Protein AF-A0A2N6P1M7-F1 (afdb_monomer)

Secondary structure (DSSP, 8-state):
-EEEEEEEPPTT----GGG-EEETTEEE------EEEEEEE--TTSS-HHHHHHHTTEEEEEEEEE-SS-----TTTT----SEEEEEEEEPPPP----

Mean predicted aligned error: 7.94 Å

Foldseek 3Di:
DDKDKDWAAAPVQDADPVQWDDDPVDIDGDDGDTDIDIDDDDPLVNDPPVVSVVPLQFPDKDKDADAPDDDDDGPPRPDDDHHGIDIDTHTDDPDPPDD

InterPro domains:
  IPR042322 Protein Pbn1 [PTHR28533] (1-95)

Structure (mmCIF, N/CA/C/O backbone):
data_AF-A0A2N6P1M7-F1
#
_entry.id   AF-A0A2N6P1M7-F1
#
loop_
_atom_site.group_PDB
_atom_site.id
_atom_site.type_symbol
_atom_site.label_atom_id
_atom_site.label_alt_id
_atom_site.label_comp_id
_atom_site.label_asym_id
_atom_site.label_entity_id
_atom_site.label_seq_id
_atom_site.pdbx_PDB_ins_code
_atom_site.Cartn_x
_atom_site.Cartn_y
_atom_site.Cartn_z
_atom_site.occupancy
_atom_site.B_iso_or_equiv
_atom_site.auth_seq_id
_atom_site.auth_comp_id
_atom_site.auth_asym_id
_atom_site.auth_atom_id
_atom_site.pdbx_PDB_model_num
ATOM 1 N N . MET A 1 1 ? -4.932 -14.342 2.313 1.00 87.62 1 MET A N 1
ATOM 2 C CA . MET A 1 1 ? -3.935 -13.290 1.973 1.00 87.62 1 MET A CA 1
ATOM 3 C C . MET A 1 1 ? -3.782 -13.088 0.459 1.00 87.62 1 MET A C 1
ATOM 5 O O . MET A 1 1 ? -3.744 -14.062 -0.281 1.00 87.62 1 MET A O 1
ATOM 9 N N . LYS A 1 2 ? -3.656 -11.838 -0.012 1.00 94.06 2 LYS A N 1
ATOM 10 C CA . LYS A 1 2 ? -3.305 -11.483 -1.404 1.00 94.06 2 LYS A CA 1
ATOM 11 C C . LYS A 1 2 ? -2.109 -10.533 -1.424 1.00 94.06 2 LYS A C 1
ATOM 13 O O . LYS A 1 2 ? -2.110 -9.544 -0.695 1.00 94.06 2 LYS A O 1
ATOM 18 N N . GLU A 1 3 ? -1.138 -10.800 -2.288 1.00 95.81 3 GLU A N 1
ATOM 19 C CA . GLU A 1 3 ? 0.017 -9.934 -2.534 1.00 95.81 3 GLU A CA 1
ATOM 20 C C . GLU A 1 3 ? -0.029 -9.386 -3.965 1.00 95.81 3 GLU A C 1
ATOM 22 O O . GLU A 1 3 ? -0.436 -10.076 -4.902 1.00 95.81 3 GLU A O 1
ATOM 27 N N . ARG A 1 4 ? 0.366 -8.124 -4.136 1.00 95.88 4 ARG A N 1
ATOM 28 C CA . ARG A 1 4 ? 0.611 -7.510 -5.439 1.00 95.88 4 ARG A CA 1
ATOM 29 C C . ARG A 1 4 ? 1.913 -6.726 -5.385 1.00 95.88 4 ARG A C 1
ATOM 31 O O . ARG A 1 4 ? 2.004 -5.760 -4.633 1.00 95.88 4 ARG A O 1
ATOM 38 N N . ILE A 1 5 ? 2.857 -7.095 -6.242 1.00 93.00 5 ILE A N 1
ATOM 39 C CA . ILE A 1 5 ? 4.128 -6.392 -6.429 1.00 93.00 5 ILE A CA 1
ATOM 40 C C . ILE A 1 5 ? 4.021 -5.550 -7.700 1.00 93.00 5 ILE A C 1
ATOM 42 O O . ILE A 1 5 ? 3.590 -6.045 -8.740 1.00 93.00 5 ILE A O 1
ATOM 46 N N . THR A 1 6 ? 4.365 -4.267 -7.618 1.00 90.69 6 THR A N 1
ATOM 47 C CA . THR A 1 6 ? 4.332 -3.329 -8.749 1.00 90.69 6 THR A CA 1
ATOM 48 C C . THR A 1 6 ? 5.688 -2.653 -8.896 1.00 90.69 6 THR A C 1
ATOM 50 O O . THR A 1 6 ? 6.211 -2.104 -7.930 1.00 90.69 6 THR A O 1
ATOM 53 N N . PHE A 1 7 ? 6.243 -2.652 -10.106 1.00 87.31 7 PHE A N 1
ATOM 54 C CA . PHE A 1 7 ? 7.466 -1.923 -10.433 1.00 87.31 7 PHE A CA 1
ATOM 55 C C . PHE A 1 7 ? 7.102 -0.671 -11.225 1.00 87.31 7 PHE A C 1
ATOM 57 O O . PHE A 1 7 ? 6.533 -0.761 -12.310 1.00 87.31 7 PHE A O 1
ATOM 64 N N . VAL A 1 8 ? 7.401 0.501 -10.670 1.00 87.38 8 VAL A N 1
ATOM 65 C CA . VAL A 1 8 ? 7.114 1.793 -11.297 1.00 87.38 8 VAL A CA 1
ATOM 66 C C . VAL A 1 8 ? 8.409 2.362 -11.858 1.00 87.38 8 VAL A C 1
ATOM 68 O O . VAL A 1 8 ? 9.373 2.562 -11.117 1.00 87.38 8 VAL A O 1
ATOM 71 N N . HIS A 1 9 ? 8.439 2.613 -13.163 1.00 85.94 9 HIS A N 1
ATOM 72 C CA . HIS A 1 9 ? 9.565 3.249 -13.841 1.00 85.94 9 HIS A CA 1
ATOM 73 C C . HIS A 1 9 ? 9.327 4.765 -13.979 1.00 85.94 9 HIS A C 1
ATOM 75 O O . HIS A 1 9 ? 8.178 5.212 -14.051 1.00 85.94 9 HIS A O 1
ATOM 81 N N . PR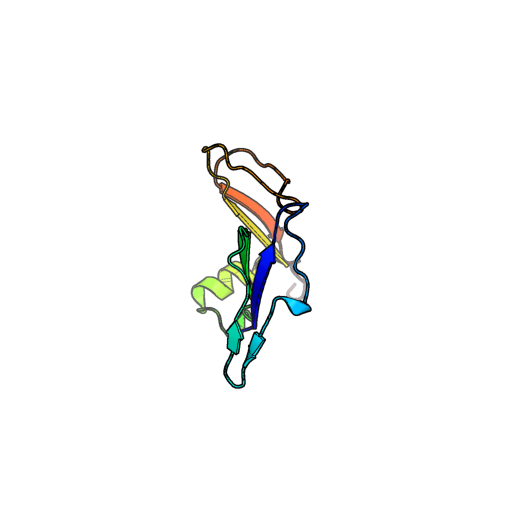O A 1 10 ? 10.387 5.592 -14.006 1.00 83.25 10 PRO A N 1
ATOM 82 C CA . PRO A 1 10 ? 10.255 7.000 -14.366 1.00 83.25 10 PRO A CA 1
ATOM 83 C C . PRO A 1 10 ? 9.853 7.161 -15.850 1.00 83.25 10 PRO A C 1
ATOM 85 O O . PRO A 1 10 ? 10.003 6.217 -16.633 1.00 83.25 10 PRO A O 1
ATOM 88 N N . PRO A 1 11 ? 9.378 8.351 -16.265 1.00 80.50 11 PRO A N 1
ATOM 89 C CA . PRO A 1 11 ? 9.209 8.678 -17.684 1.00 80.50 11 PRO A CA 1
ATOM 90 C C . PRO A 1 11 ? 10.509 8.446 -18.468 1.00 80.50 11 PRO A C 1
ATOM 92 O O . PRO A 1 11 ? 11.585 8.762 -17.952 1.00 80.50 11 PRO A O 1
ATOM 95 N N . GLY A 1 12 ? 10.426 7.900 -19.684 1.00 77.50 12 GLY A N 1
ATOM 96 C CA . GLY A 1 12 ? 11.604 7.498 -20.466 1.00 77.50 12 GLY A CA 1
ATOM 97 C C . GLY A 1 12 ? 12.158 6.111 -20.106 1.00 77.50 12 GLY A C 1
ATOM 98 O O . GLY A 1 12 ? 13.159 5.684 -20.675 1.00 77.50 12 GLY A O 1
ATOM 99 N N . GLY A 1 13 ? 11.551 5.429 -19.129 1.00 74.69 13 GLY A N 1
ATOM 100 C CA . GLY A 1 13 ? 11.851 4.046 -18.746 1.00 74.69 13 GLY A CA 1
ATOM 101 C C . GLY A 1 13 ? 10.871 3.031 -19.333 1.00 74.69 13 GLY A C 1
ATOM 102 O O . GLY A 1 13 ? 10.694 1.965 -18.744 1.00 74.69 13 GLY A O 1
ATOM 103 N N . GLU A 1 14 ? 10.175 3.384 -20.418 1.00 80.75 14 GLU A N 1
ATOM 104 C CA . GLU A 1 14 ? 9.165 2.532 -21.035 1.00 80.75 14 GLU A CA 1
ATOM 105 C C . GLU A 1 14 ? 9.768 1.200 -21.482 1.00 80.75 14 GLU A C 1
ATOM 107 O O . GLU A 1 14 ? 10.855 1.114 -22.055 1.00 80.75 14 GLU A O 1
ATOM 112 N N . LEU A 1 15 ? 9.021 0.143 -21.203 1.00 81.50 15 LEU A N 1
ATOM 113 C CA . LEU A 1 15 ? 9.415 -1.224 -21.468 1.00 81.50 15 LEU A CA 1
ATOM 114 C C . LEU A 1 15 ? 8.811 -1.676 -22.793 1.00 81.50 15 LEU A C 1
ATOM 116 O O . LEU A 1 15 ? 7.590 -1.787 -22.900 1.00 81.50 15 LEU A O 1
ATOM 120 N N . ASP A 1 16 ? 9.653 -1.958 -23.789 1.00 84.88 16 ASP A N 1
ATOM 121 C CA . ASP A 1 16 ? 9.205 -2.645 -25.003 1.00 84.88 16 ASP A CA 1
ATOM 122 C C . ASP A 1 16 ? 8.970 -4.128 -24.669 1.00 84.88 16 ASP A C 1
ATOM 124 O O . ASP A 1 16 ? 9.920 -4.809 -24.267 1.00 84.88 16 ASP A O 1
ATOM 128 N N . PRO A 1 17 ? 7.745 -4.663 -24.847 1.00 84.31 17 PRO A N 1
ATOM 129 C CA . PRO A 1 17 ? 7.466 -6.082 -24.649 1.00 84.31 17 PRO A CA 1
ATOM 130 C C . PRO A 1 17 ? 8.406 -7.011 -25.427 1.00 84.31 17 PRO A C 1
ATOM 132 O O . PRO A 1 17 ? 8.679 -8.116 -24.970 1.00 84.31 17 PRO A O 1
ATOM 135 N N . LYS A 1 18 ? 8.944 -6.569 -26.572 1.00 86.88 18 LYS A N 1
ATOM 136 C CA . LYS A 1 18 ? 9.913 -7.343 -27.368 1.00 86.88 18 LYS A CA 1
ATOM 137 C C . LYS A 1 18 ? 11.258 -7.544 -26.671 1.00 86.88 18 LYS A C 1
ATOM 139 O O . LYS A 1 18 ? 12.012 -8.426 -27.064 1.00 86.88 18 LYS A O 1
ATOM 144 N N . GLY A 1 19 ? 11.573 -6.721 -25.671 1.00 85.62 19 GLY A N 1
ATOM 145 C CA . GLY A 1 19 ? 12.782 -6.847 -24.860 1.00 85.62 19 GLY A CA 1
ATOM 146 C C . GLY A 1 19 ? 12.697 -7.937 -23.791 1.00 85.62 19 GLY A C 1
ATOM 147 O O . GLY A 1 19 ? 13.685 -8.163 -23.095 1.00 85.62 19 GLY A O 1
ATOM 148 N N . PHE A 1 20 ? 11.543 -8.591 -23.641 1.00 87.50 20 PHE A N 1
ATOM 149 C CA . PHE A 1 20 ? 11.337 -9.641 -22.654 1.00 87.50 20 PHE A CA 1
ATOM 150 C C . PHE A 1 20 ? 11.334 -11.025 -23.293 1.00 87.50 20 PHE A C 1
ATOM 152 O O . PHE A 1 20 ? 10.641 -11.271 -24.279 1.00 87.50 20 PHE A O 1
ATOM 159 N N . ASP A 1 21 ? 12.071 -11.938 -22.671 1.00 90.31 21 ASP A N 1
ATOM 160 C CA . ASP A 1 21 ? 12.073 -13.360 -22.992 1.00 90.31 21 ASP A CA 1
ATOM 161 C C . ASP A 1 21 ? 11.224 -14.105 -21.954 1.00 90.31 21 ASP A C 1
ATOM 163 O O . ASP A 1 21 ? 11.571 -14.187 -20.769 1.00 90.31 21 ASP A O 1
ATOM 167 N N . VAL A 1 22 ? 10.061 -14.588 -22.397 1.00 90.12 22 VAL A N 1
ATOM 168 C CA . VAL A 1 22 ? 9.109 -15.332 -21.566 1.00 90.12 22 VAL A CA 1
ATOM 169 C C . VAL A 1 22 ? 9.529 -16.796 -21.548 1.00 90.12 22 VAL A C 1
ATOM 171 O O . VAL A 1 22 ? 9.409 -17.506 -22.544 1.00 90.12 22 VAL A O 1
ATOM 174 N N . GLN A 1 23 ? 9.973 -17.264 -20.388 1.00 92.06 23 GLN A N 1
ATOM 175 C CA . GLN A 1 23 ? 10.413 -18.636 -20.176 1.00 92.06 23 GLN A CA 1
ATOM 176 C C . GLN A 1 23 ? 9.354 -19.439 -19.421 1.00 92.06 23 GLN A C 1
ATOM 178 O O . GLN A 1 23 ? 8.487 -18.892 -18.742 1.00 92.06 23 GLN A O 1
ATOM 183 N N . ALA A 1 24 ? 9.454 -20.769 -19.481 1.00 91.06 24 ALA A N 1
ATOM 184 C CA . ALA A 1 24 ? 8.499 -21.656 -18.813 1.00 91.06 24 ALA A CA 1
ATOM 185 C C . ALA A 1 24 ? 8.415 -21.424 -17.290 1.00 91.06 24 ALA A C 1
ATOM 187 O O . ALA A 1 24 ? 7.374 -21.662 -16.684 1.00 91.06 24 ALA A O 1
ATOM 188 N N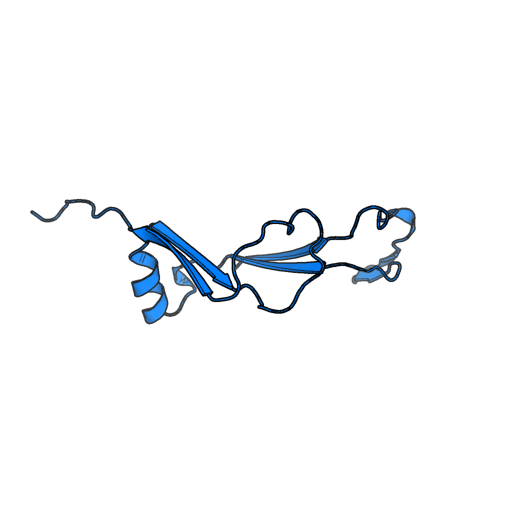 . THR A 1 25 ? 9.503 -20.953 -16.674 1.00 90.00 25 THR A N 1
ATOM 189 C CA . THR A 1 25 ? 9.609 -20.728 -15.226 1.00 90.00 25 THR A CA 1
ATOM 190 C C . THR A 1 25 ? 9.837 -19.264 -14.853 1.00 90.00 25 THR A C 1
ATOM 192 O O . THR A 1 25 ? 10.155 -18.983 -13.699 1.00 90.00 25 THR A O 1
ATOM 195 N N . GLY A 1 26 ? 9.725 -18.320 -15.791 1.00 85.12 26 GLY A N 1
ATOM 196 C CA . 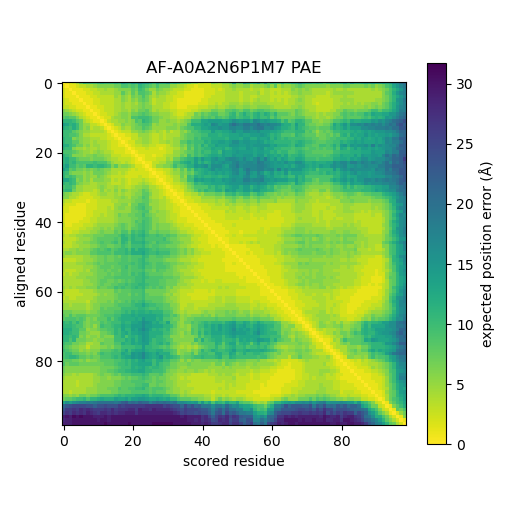GLY A 1 26 ? 10.010 -16.925 -15.474 1.00 85.12 26 GLY A CA 1
ATOM 197 C C . GLY A 1 26 ? 10.049 -15.978 -16.663 1.00 85.12 26 GLY A C 1
ATOM 198 O O . GLY A 1 26 ? 9.597 -16.287 -17.759 1.00 85.12 26 GLY A O 1
ATOM 199 N N . LEU A 1 27 ? 10.592 -14.793 -16.409 1.00 86.44 27 LEU A N 1
ATOM 200 C CA . LEU A 1 27 ? 10.705 -13.706 -17.369 1.00 86.44 27 LEU A CA 1
ATOM 201 C C . LEU A 1 27 ? 12.116 -13.130 -17.273 1.00 86.44 27 LEU A C 1
ATOM 203 O O . LEU A 1 27 ? 12.516 -12.676 -16.199 1.00 86.44 27 LEU A O 1
ATOM 207 N N . LEU A 1 28 ? 12.860 -13.140 -18.375 1.00 87.12 28 LEU A N 1
ATOM 208 C CA . LEU A 1 28 ? 14.092 -12.367 -18.499 1.00 87.12 28 LEU A CA 1
ATOM 209 C C . LEU A 1 28 ? 13.787 -11.057 -19.216 1.00 87.12 28 LEU A C 1
ATOM 211 O O . LEU A 1 28 ? 12.934 -10.994 -20.098 1.00 87.12 28 LEU A O 1
ATOM 215 N N . GLY A 1 29 ? 14.484 -9.998 -18.833 1.00 84.25 29 GLY A N 1
ATOM 216 C CA . GLY A 1 29 ? 14.292 -8.683 -19.418 1.00 84.25 29 GLY A CA 1
ATOM 217 C C . GLY A 1 29 ? 15.491 -7.777 -19.169 1.00 84.25 29 GLY A C 1
ATOM 218 O O . GLY A 1 29 ? 16.429 -8.164 -18.464 1.00 84.25 29 GLY A O 1
ATOM 219 N N . PRO A 1 30 ? 15.475 -6.572 -19.750 1.00 83.62 30 PRO A N 1
ATOM 220 C CA . PRO A 1 30 ? 16.534 -5.597 -19.557 1.00 83.62 30 PRO A CA 1
ATOM 221 C C . PRO A 1 30 ? 16.613 -5.143 -18.095 1.00 83.62 30 PRO A C 1
ATOM 223 O O . PRO A 1 30 ? 15.607 -5.071 -17.385 1.00 83.62 30 PRO A O 1
ATOM 226 N N . THR A 1 31 ? 17.815 -4.768 -17.658 1.00 82.69 31 THR A N 1
ATOM 227 C CA . THR A 1 31 ? 18.000 -4.098 -16.367 1.00 82.69 31 THR A CA 1
ATOM 228 C C . THR A 1 31 ? 17.323 -2.734 -16.405 1.00 82.69 31 THR A C 1
ATOM 230 O O . THR A 1 31 ? 17.680 -1.883 -17.221 1.00 82.69 31 THR A O 1
ATOM 233 N N . ILE A 1 32 ? 16.375 -2.510 -15.498 1.00 80.50 32 ILE A N 1
ATOM 234 C CA . ILE A 1 32 ? 15.598 -1.271 -15.421 1.00 80.50 32 ILE A CA 1
ATOM 235 C C . ILE A 1 32 ? 15.668 -0.637 -14.036 1.00 80.50 32 ILE A C 1
ATOM 237 O O . ILE A 1 32 ? 15.694 -1.318 -13.012 1.00 80.50 32 ILE A O 1
ATOM 241 N N . THR A 1 33 ? 15.666 0.695 -14.007 1.00 84.31 33 THR A N 1
ATOM 242 C CA . THR A 1 33 ? 15.570 1.460 -12.761 1.00 84.31 33 THR A CA 1
ATOM 243 C C . THR A 1 33 ? 14.102 1.655 -12.413 1.00 84.31 33 THR A C 1
ATOM 245 O O . THR A 1 33 ? 13.392 2.407 -13.080 1.00 84.31 33 THR A O 1
ATOM 248 N N . THR A 1 34 ? 13.652 1.003 -11.346 1.00 85.75 34 THR A N 1
ATOM 249 C CA . THR A 1 34 ? 12.258 1.068 -10.890 1.00 85.75 34 THR A CA 1
ATOM 250 C C . THR A 1 34 ? 12.164 1.262 -9.388 1.00 85.75 34 THR A C 1
ATOM 252 O O . THR A 1 34 ? 13.055 0.855 -8.645 1.00 85.75 34 THR A O 1
ATOM 255 N N . VAL A 1 35 ? 11.043 1.814 -8.934 1.00 86.62 35 VAL A N 1
ATOM 256 C CA . VAL A 1 35 ? 10.615 1.745 -7.535 1.00 86.62 35 VAL A CA 1
ATOM 257 C C . VAL A 1 35 ? 9.665 0.563 -7.378 1.00 86.62 35 VAL A C 1
ATOM 259 O O . VAL A 1 35 ? 8.724 0.418 -8.157 1.00 86.62 35 VAL A O 1
ATOM 262 N N . ARG A 1 36 ? 9.906 -0.277 -6.371 1.00 88.44 36 ARG A N 1
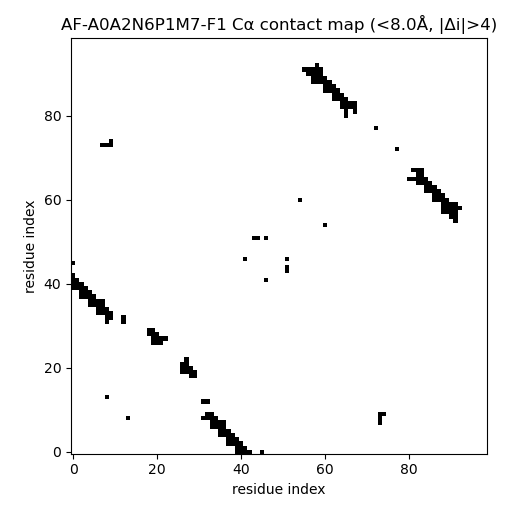ATOM 263 C CA . ARG A 1 36 ? 9.063 -1.429 -6.039 1.00 88.44 36 ARG A CA 1
ATOM 264 C C . ARG A 1 36 ? 8.006 -1.031 -5.001 1.00 88.44 36 ARG A C 1
ATOM 266 O O . ARG A 1 36 ? 8.355 -0.530 -3.937 1.00 88.44 36 ARG A O 1
ATOM 273 N N . GLU A 1 37 ? 6.732 -1.263 -5.308 1.00 91.19 37 GLU A N 1
ATOM 274 C CA . GLU A 1 37 ? 5.609 -1.230 -4.362 1.00 91.19 37 GLU A CA 1
ATOM 275 C C . GLU A 1 37 ? 5.177 -2.669 -4.067 1.00 91.19 37 GLU A C 1
ATOM 277 O O . GLU A 1 37 ? 4.738 -3.375 -4.976 1.00 91.19 37 GLU A O 1
ATOM 282 N N . ASP A 1 38 ? 5.226 -3.064 -2.795 1.00 94.38 38 ASP A N 1
ATOM 283 C CA . ASP A 1 38 ? 4.616 -4.301 -2.311 1.00 94.38 38 ASP A CA 1
ATOM 284 C C . ASP A 1 38 ? 3.298 -3.972 -1.604 1.00 94.38 38 ASP A C 1
ATOM 286 O O . ASP A 1 38 ? 3.246 -3.152 -0.683 1.00 94.38 38 ASP A O 1
ATOM 290 N N . ARG A 1 39 ? 2.209 -4.609 -2.039 1.00 95.19 39 ARG A N 1
ATOM 291 C CA . ARG A 1 39 ? 0.880 -4.440 -1.454 1.00 95.19 39 ARG A CA 1
ATOM 292 C C . ARG A 1 39 ? 0.352 -5.765 -0.939 1.0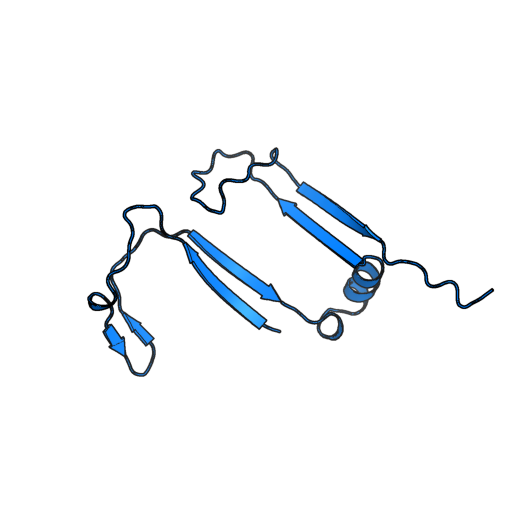0 95.19 39 ARG A C 1
ATOM 294 O O . ARG A 1 39 ? 0.067 -6.667 -1.723 1.00 95.19 39 ARG A O 1
ATOM 301 N N . PHE A 1 40 ? 0.106 -5.818 0.363 1.00 95.19 40 PHE A N 1
ATOM 302 C CA . PHE A 1 40 ? -0.512 -6.957 1.030 1.00 95.19 40 PHE A CA 1
ATOM 303 C C . PHE A 1 40 ? -1.958 -6.635 1.402 1.00 95.19 40 PHE A C 1
ATOM 305 O O . PHE A 1 40 ? -2.268 -5.560 1.910 1.00 95.19 40 PHE A O 1
ATOM 312 N N . THR A 1 41 ? -2.864 -7.567 1.131 1.00 95.56 41 THR A N 1
ATOM 313 C CA . THR A 1 41 ? -4.249 -7.548 1.605 1.00 95.56 41 THR A CA 1
ATOM 314 C C . THR A 1 41 ? -4.470 -8.796 2.442 1.00 95.56 41 THR A C 1
ATOM 316 O O . THR A 1 41 ? -4.440 -9.916 1.926 1.00 95.56 41 THR A O 1
ATOM 319 N N . ILE A 1 42 ? -4.654 -8.591 3.742 1.00 94.56 42 ILE A N 1
ATOM 320 C CA . ILE A 1 42 ? -4.782 -9.660 4.730 1.00 94.56 42 ILE A CA 1
ATOM 321 C C . ILE A 1 42 ? -6.198 -9.578 5.316 1.00 94.56 42 ILE A C 1
ATOM 323 O O . ILE A 1 42 ? -6.562 -8.525 5.846 1.00 94.56 42 ILE A O 1
ATOM 327 N N . PRO A 1 43 ? -7.017 -10.635 5.181 1.00 93.94 43 PRO A N 1
ATOM 328 C CA . PRO A 1 43 ? -8.299 -10.749 5.869 1.00 93.94 43 PRO A CA 1
ATOM 329 C C . PRO A 1 43 ? -8.155 -10.606 7.390 1.00 93.94 43 PRO A C 1
ATOM 331 O O . PRO A 1 43 ? -7.168 -11.043 7.976 1.00 93.94 43 PRO A O 1
ATOM 334 N N . ILE A 1 44 ? -9.135 -9.977 8.045 1.00 91.81 44 ILE A N 1
ATOM 335 C CA . ILE A 1 44 ? -9.059 -9.661 9.484 1.00 91.81 44 ILE A CA 1
ATOM 336 C C . ILE A 1 44 ? -9.023 -10.912 10.379 1.00 91.81 44 ILE A C 1
ATOM 338 O O . ILE A 1 44 ? -8.544 -10.854 11.506 1.00 91.81 44 ILE A O 1
ATOM 342 N N . ASP A 1 45 ? -9.549 -12.028 9.889 1.00 91.50 45 ASP A N 1
ATOM 343 C CA . ASP A 1 45 ? -9.560 -13.349 10.516 1.00 91.50 45 ASP A CA 1
ATOM 344 C C . ASP A 1 45 ? -8.224 -14.099 10.383 1.00 91.50 45 ASP A C 1
ATOM 346 O O . ASP A 1 45 ? -7.955 -14.992 11.181 1.00 91.50 45 ASP A O 1
ATOM 350 N N . GLU A 1 46 ? -7.352 -13.693 9.453 1.00 93.81 46 GLU A N 1
ATOM 351 C CA . GLU A 1 46 ? -5.972 -14.195 9.338 1.00 93.81 46 GLU A CA 1
ATOM 352 C C . GLU A 1 46 ? -4.990 -13.440 10.266 1.00 93.81 46 GLU A C 1
ATOM 354 O O . GLU A 1 46 ? -3.828 -13.825 10.403 1.00 93.81 46 GLU A O 1
ATOM 359 N N . ILE A 1 47 ? -5.433 -12.355 10.915 1.00 94.12 47 ILE A N 1
ATOM 360 C CA . ILE A 1 47 ? -4.622 -11.531 11.824 1.00 94.12 47 ILE A CA 1
ATOM 361 C C . ILE A 1 47 ? -4.714 -12.082 13.263 1.00 94.12 47 ILE A C 1
ATOM 363 O O . ILE A 1 47 ? -5.805 -12.449 13.707 1.00 94.12 47 ILE A O 1
ATOM 367 N N . PRO A 1 48 ? -3.618 -12.072 14.055 1.00 95.62 48 PRO A N 1
ATOM 368 C CA . PRO A 1 48 ? -3.663 -12.428 15.473 1.00 95.62 48 PRO A CA 1
ATOM 369 C C . PRO A 1 48 ? -4.769 -11.696 16.245 1.00 95.62 48 PRO A C 1
ATOM 371 O O . PRO A 1 48 ? -4.955 -10.486 16.095 1.00 95.62 48 PRO A O 1
ATOM 374 N N . ALA A 1 49 ? -5.491 -12.421 17.105 1.00 93.94 49 ALA A N 1
ATOM 375 C CA . ALA A 1 49 ? -6.724 -11.940 17.736 1.00 93.94 49 ALA A CA 1
ATOM 376 C C . ALA A 1 49 ? -6.570 -10.612 18.502 1.00 93.94 49 ALA A C 1
ATOM 378 O O . ALA A 1 49 ? -7.474 -9.778 18.477 1.00 93.94 49 ALA A O 1
ATOM 379 N N . ASN A 1 50 ? -5.420 -10.397 19.145 1.00 94.19 50 ASN A N 1
ATOM 380 C CA . ASN A 1 50 ? -5.093 -9.168 19.869 1.00 94.19 50 ASN A CA 1
ATOM 381 C C . ASN A 1 50 ? -4.941 -7.945 18.949 1.00 94.19 50 ASN A C 1
ATOM 383 O O . ASN A 1 50 ? -5.265 -6.834 19.348 1.00 94.19 50 ASN A O 1
ATOM 387 N N . ILE A 1 51 ? -4.450 -8.133 17.725 1.00 93.56 51 ILE A N 1
ATOM 388 C CA . ILE A 1 51 ? -4.330 -7.060 16.733 1.00 93.56 51 ILE A CA 1
ATOM 389 C C . ILE A 1 51 ? -5.682 -6.863 16.043 1.00 93.56 51 ILE A C 1
ATOM 391 O O . ILE A 1 51 ? -6.142 -5.733 15.879 1.00 93.56 51 ILE A O 1
ATOM 395 N N . ALA A 1 52 ? -6.359 -7.960 15.694 1.00 94.12 52 ALA A N 1
ATOM 396 C CA . ALA A 1 52 ? -7.672 -7.924 15.065 1.00 94.12 52 ALA A CA 1
ATOM 397 C C . ALA A 1 52 ? -8.713 -7.199 15.937 1.00 94.12 52 ALA A C 1
ATOM 399 O O . ALA A 1 52 ? -9.530 -6.444 15.413 1.00 94.12 52 ALA A O 1
ATOM 400 N N . SER A 1 53 ? -8.680 -7.382 17.262 1.00 93.38 53 SER A N 1
ATOM 401 C CA . SER A 1 53 ? -9.587 -6.694 18.192 1.00 93.38 53 SER A CA 1
ATOM 402 C C . SER A 1 53 ? -9.404 -5.174 18.190 1.00 93.38 53 SER A C 1
ATOM 404 O O . SER A 1 53 ? -10.392 -4.446 18.253 1.00 93.38 53 SER A O 1
ATOM 406 N N . VAL A 1 54 ? -8.168 -4.686 18.063 1.00 93.00 54 VAL A N 1
ATOM 407 C CA . VAL A 1 54 ? -7.876 -3.252 17.937 1.00 93.00 54 VAL A CA 1
ATOM 408 C C . VAL A 1 54 ? -8.344 -2.731 16.582 1.00 93.00 54 VAL A C 1
ATOM 410 O O . VAL A 1 54 ? -9.066 -1.741 16.520 1.00 93.00 54 VAL A O 1
ATOM 413 N N . LEU A 1 55 ? -7.997 -3.419 15.491 1.00 93.50 55 LEU A N 1
ATOM 414 C CA . LEU A 1 55 ? -8.344 -2.983 14.135 1.00 93.50 55 LEU A CA 1
ATOM 415 C C . LEU A 1 55 ? -9.861 -2.917 13.897 1.00 93.50 55 LEU A C 1
ATOM 417 O O . LEU A 1 55 ? -10.320 -2.017 13.200 1.00 93.50 55 LEU A O 1
ATOM 421 N N . ARG A 1 56 ? -10.649 -3.804 14.521 1.00 93.50 56 ARG A N 1
ATOM 422 C CA . ARG A 1 56 ? -12.123 -3.801 14.426 1.00 93.50 56 ARG A CA 1
ATOM 423 C C . ARG A 1 56 ? -12.792 -2.549 14.997 1.00 93.50 56 ARG A C 1
ATOM 425 O O . ARG A 1 56 ? -13.941 -2.284 14.658 1.00 93.50 56 ARG A O 1
ATOM 432 N N . GLN A 1 57 ? -12.103 -1.773 15.833 1.00 93.44 57 GLN A N 1
ATOM 433 C CA . GLN A 1 57 ? -12.630 -0.509 16.365 1.00 93.44 57 GLN A CA 1
ATOM 434 C C . GLN A 1 57 ? -12.677 0.599 15.301 1.00 93.44 57 GLN A C 1
ATOM 436 O O . GLN A 1 57 ? -13.287 1.648 15.516 1.00 93.44 57 GLN A O 1
ATOM 441 N N . TYR A 1 58 ? -12.060 0.369 14.142 1.00 94.44 58 TYR A N 1
ATOM 442 C CA . TYR A 1 58 ? -11.937 1.334 13.063 1.00 94.44 58 TYR A CA 1
ATOM 443 C C . TYR A 1 58 ? -12.588 0.787 11.792 1.00 94.44 58 TYR A C 1
ATOM 445 O O . TYR A 1 58 ? -12.351 -0.347 11.389 1.00 94.44 58 TYR A O 1
ATOM 453 N N . SER A 1 59 ? -13.386 1.617 11.121 1.00 93.62 59 SER A N 1
ATOM 454 C CA . SER A 1 59 ? -13.833 1.337 9.751 1.00 93.62 59 SER A CA 1
ATOM 455 C C . SER A 1 59 ? -12.713 1.593 8.738 1.00 93.62 59 SER A C 1
ATOM 457 O O . SER A 1 59 ? -12.704 1.012 7.656 1.00 93.62 59 SER A O 1
ATOM 459 N N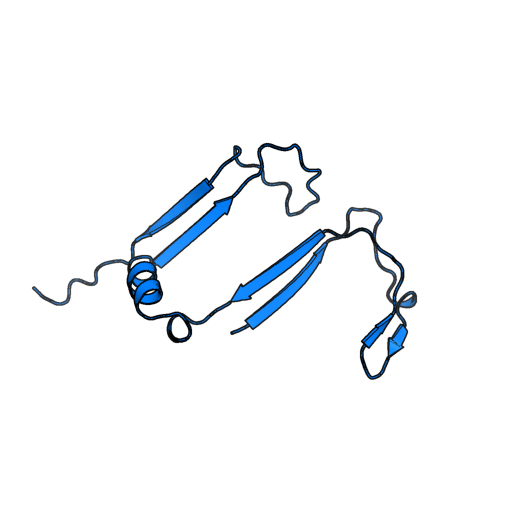 . SER A 1 60 ? -11.752 2.448 9.100 1.00 94.88 60 SER A N 1
ATOM 460 C CA . SER A 1 60 ? -10.559 2.738 8.316 1.00 94.88 60 SER A CA 1
ATOM 461 C C . SER A 1 60 ? -9.410 3.164 9.228 1.00 94.88 60 SER A C 1
ATOM 463 O O . SER A 1 60 ? -9.604 4.015 10.092 1.00 94.88 60 SER A O 1
ATOM 465 N N . LEU A 1 61 ? -8.209 2.632 8.998 1.00 94.88 61 LEU A N 1
ATOM 466 C CA . LEU A 1 61 ? -6.965 3.055 9.643 1.00 94.88 61 LEU A CA 1
ATOM 467 C C . LEU A 1 61 ? -5.868 3.164 8.577 1.00 94.88 61 LEU A C 1
ATOM 469 O O . LEU A 1 61 ? -5.554 2.191 7.896 1.00 94.88 61 LEU A O 1
ATOM 473 N N . GLN A 1 62 ? -5.282 4.347 8.435 1.00 94.94 62 GLN A N 1
ATOM 474 C CA . GLN A 1 62 ? -4.179 4.631 7.528 1.00 94.94 62 GLN A CA 1
ATOM 475 C C . GLN A 1 62 ? -2.940 5.007 8.330 1.00 94.94 62 GLN A C 1
ATOM 477 O O . GLN A 1 62 ? -2.954 5.984 9.076 1.00 94.94 62 GLN A O 1
ATOM 482 N N . VAL A 1 63 ? -1.853 4.265 8.125 1.00 93.44 63 VAL A N 1
ATOM 483 C CA . VAL A 1 63 ? -0.545 4.539 8.726 1.00 93.44 63 VAL A CA 1
ATOM 484 C C . VAL A 1 63 ? 0.447 4.837 7.610 1.00 93.44 63 VAL A C 1
ATOM 486 O O . VAL A 1 63 ? 0.566 4.072 6.654 1.00 93.44 63 VAL A O 1
ATOM 489 N N . ARG A 1 64 ? 1.149 5.966 7.707 1.00 93.00 64 ARG A N 1
ATOM 490 C CA . ARG A 1 64 ? 2.172 6.389 6.745 1.00 93.00 64 ARG A CA 1
ATOM 491 C C . ARG A 1 64 ? 3.421 6.824 7.496 1.00 93.00 64 ARG A C 1
ATOM 493 O O . ARG A 1 64 ? 3.323 7.499 8.513 1.00 93.00 64 ARG A O 1
ATOM 500 N N . TRP A 1 65 ? 4.589 6.488 6.967 1.00 91.75 65 TRP A N 1
ATOM 501 C CA . TRP A 1 65 ? 5.870 6.986 7.462 1.00 91.75 65 TRP A CA 1
ATOM 502 C C . TRP A 1 65 ? 6.606 7.704 6.335 1.00 91.75 65 TRP A C 1
ATOM 504 O O . TRP A 1 65 ? 6.724 7.161 5.236 1.00 91.75 65 TRP A O 1
ATOM 514 N N . ALA A 1 66 ? 7.104 8.908 6.602 1.00 90.44 66 ALA A N 1
ATOM 515 C CA . ALA A 1 66 ? 7.948 9.649 5.673 1.00 90.44 66 ALA A CA 1
ATOM 516 C C . ALA A 1 66 ? 9.337 9.876 6.267 1.00 90.44 66 ALA A C 1
ATOM 518 O O . ALA A 1 66 ? 9.482 10.362 7.389 1.00 90.44 66 ALA A O 1
ATOM 519 N N . SER A 1 67 ? 10.365 9.539 5.491 1.00 87.81 67 SER A N 1
ATOM 520 C CA . SER A 1 67 ? 11.753 9.789 5.873 1.00 87.81 67 SER A CA 1
ATOM 521 C C . SER A 1 67 ? 12.054 11.295 5.894 1.00 87.81 67 SER A C 1
ATOM 523 O O . SER A 1 67 ? 11.563 12.018 5.024 1.00 87.81 67 SER A O 1
ATOM 525 N N . PRO A 1 68 ? 12.889 11.784 6.831 1.00 89.00 68 PRO A N 1
ATOM 526 C CA . PRO A 1 68 ? 13.422 13.145 6.777 1.00 89.00 68 PRO A CA 1
ATOM 527 C C . PRO A 1 68 ? 14.437 13.346 5.647 1.00 89.00 68 PRO A C 1
ATOM 529 O O . PRO A 1 68 ? 14.739 14.482 5.292 1.00 89.00 68 PRO A O 1
ATOM 532 N N . LEU A 1 69 ? 14.967 12.262 5.074 1.00 88.94 69 LEU A N 1
ATOM 533 C CA . LEU A 1 69 ? 15.908 12.337 3.965 1.00 88.94 69 LEU A CA 1
ATOM 534 C C . LEU A 1 69 ? 15.180 12.687 2.668 1.00 88.94 69 LEU A C 1
ATOM 536 O O . LEU A 1 69 ? 14.116 12.144 2.362 1.00 88.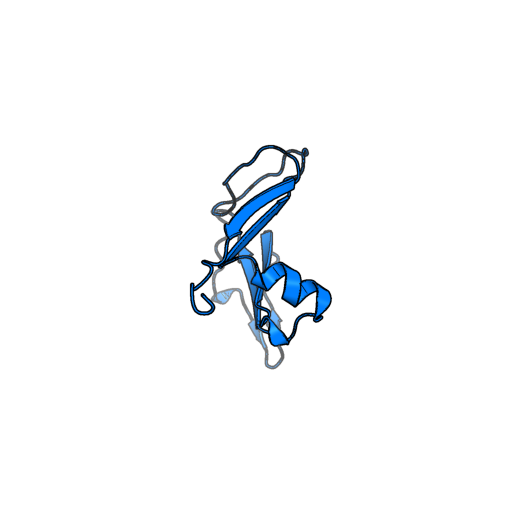94 69 LEU A O 1
ATOM 540 N N . GLN A 1 70 ? 15.785 13.566 1.871 1.00 78.69 70 GLN A N 1
ATOM 541 C CA . GLN A 1 70 ? 15.242 13.930 0.571 1.00 78.69 70 GLN A CA 1
ATOM 542 C C . GLN A 1 70 ? 15.283 12.716 -0.362 1.00 78.69 70 GLN A C 1
ATOM 544 O O . GLN A 1 70 ? 16.345 12.256 -0.771 1.00 78.69 70 GLN A O 1
ATOM 549 N N . GLN A 1 71 ? 14.107 12.198 -0.706 1.00 73.12 71 GLN A N 1
ATOM 550 C CA . GLN A 1 71 ? 13.965 11.099 -1.655 1.00 73.12 71 GLN A CA 1
ATOM 551 C C . GLN A 1 71 ? 13.467 11.627 -3.000 1.00 73.12 71 GLN A C 1
ATOM 553 O O . GLN A 1 71 ? 12.543 12.454 -3.071 1.00 73.12 71 GLN A O 1
ATOM 558 N N . LYS A 1 72 ? 14.090 11.137 -4.078 1.00 77.00 72 LYS A N 1
ATOM 559 C CA . LYS A 1 72 ? 13.625 11.362 -5.446 1.00 77.00 72 LYS A CA 1
ATOM 560 C C . LYS A 1 72 ? 12.364 10.528 -5.648 1.00 77.00 72 LYS A C 1
ATOM 562 O O . LYS A 1 72 ? 12.432 9.324 -5.869 1.00 77.00 72 LYS A O 1
ATOM 567 N N . THR A 1 73 ? 11.213 11.171 -5.506 1.00 77.31 73 THR A N 1
ATOM 568 C CA . THR A 1 73 ? 9.917 10.545 -5.752 1.00 77.31 73 THR A CA 1
ATOM 569 C C . THR A 1 73 ? 9.626 10.538 -7.247 1.00 77.31 73 THR A C 1
ATOM 571 O O . THR A 1 73 ? 9.953 11.485 -7.963 1.00 77.31 73 THR A O 1
ATOM 574 N N . ILE A 1 74 ? 9.017 9.457 -7.724 1.00 81.00 74 ILE A N 1
ATOM 575 C CA . ILE A 1 74 ? 8.506 9.345 -9.092 1.00 81.00 74 ILE A CA 1
ATOM 576 C C . ILE A 1 74 ? 6.980 9.355 -9.045 1.00 81.00 74 ILE A C 1
ATOM 578 O O . ILE A 1 74 ? 6.394 8.908 -8.061 1.00 81.00 74 ILE A O 1
ATOM 582 N N . SER A 1 75 ? 6.328 9.881 -10.082 1.00 77.50 75 SER A N 1
ATOM 583 C CA . SER A 1 75 ? 4.871 9.756 -10.220 1.00 77.50 75 SER A CA 1
ATOM 584 C C . SER A 1 75 ? 4.484 8.266 -10.271 1.00 77.50 75 SER A C 1
ATOM 586 O O . SER A 1 75 ? 5.206 7.510 -10.921 1.00 77.50 75 SER A O 1
ATOM 588 N N . PRO A 1 76 ? 3.402 7.814 -9.601 1.00 76.00 76 PRO A N 1
ATOM 589 C CA . PRO A 1 76 ? 2.392 8.589 -8.863 1.00 76.00 76 PRO A CA 1
ATOM 590 C C . PRO A 1 76 ? 2.718 8.838 -7.374 1.00 76.00 76 PRO A C 1
ATOM 592 O O . PRO A 1 76 ? 1.920 9.435 -6.655 1.00 76.00 76 PRO A O 1
ATOM 595 N N . PHE A 1 77 ? 3.890 8.432 -6.885 1.00 78.38 77 PHE A N 1
ATOM 596 C CA . PHE A 1 77 ? 4.319 8.567 -5.483 1.00 78.38 77 PHE A CA 1
ATOM 597 C C . PHE A 1 77 ? 4.879 9.957 -5.136 1.00 78.38 77 PHE A C 1
ATOM 599 O O . PHE A 1 77 ? 5.722 10.106 -4.253 1.00 78.38 77 PHE A O 1
ATOM 606 N N . SER A 1 78 ? 4.429 10.999 -5.836 1.00 75.56 78 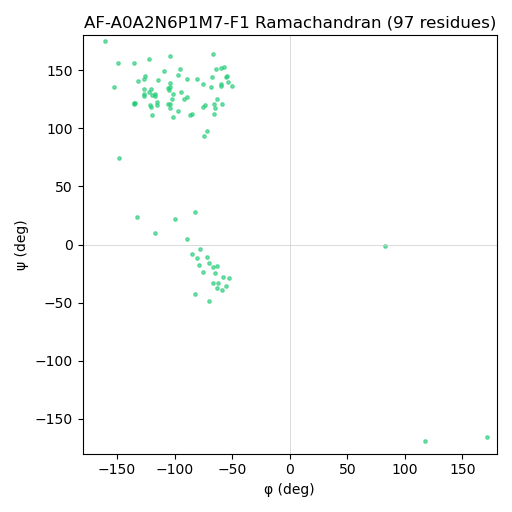SER A N 1
ATOM 607 C CA . SER A 1 78 ? 4.902 12.374 -5.649 1.00 75.56 78 SER A CA 1
ATOM 608 C C . SER A 1 78 ? 4.262 13.086 -4.453 1.00 75.56 78 SER A C 1
ATOM 610 O O . SER A 1 78 ? 4.756 14.140 -4.052 1.00 75.56 78 SER A O 1
ATOM 612 N N . SER A 1 79 ? 3.200 12.521 -3.861 1.00 80.06 79 SER A N 1
ATOM 613 C CA . SER A 1 79 ? 2.552 13.062 -2.659 1.00 80.06 79 SER A CA 1
ATOM 614 C C . SER A 1 79 ? 3.545 13.146 -1.498 1.00 80.06 79 SER A C 1
ATOM 616 O O . SER A 1 79 ? 4.095 12.133 -1.063 1.00 80.06 79 SER A O 1
ATOM 618 N N . ARG A 1 80 ? 3.751 14.360 -0.975 1.00 80.75 80 ARG A N 1
ATOM 619 C CA . ARG A 1 80 ? 4.635 14.620 0.166 1.00 80.75 80 ARG A CA 1
ATOM 620 C C . ARG A 1 80 ? 3.820 14.859 1.432 1.00 80.75 80 ARG A C 1
ATOM 622 O O . ARG A 1 80 ? 2.807 15.550 1.408 1.00 80.75 80 ARG A O 1
ATOM 629 N N . ILE A 1 81 ? 4.302 14.294 2.531 1.00 87.69 81 ILE A N 1
ATOM 630 C CA . ILE A 1 81 ? 3.889 14.602 3.903 1.00 87.69 81 ILE A CA 1
ATOM 631 C C . ILE A 1 81 ? 5.141 15.038 4.668 1.00 87.69 81 ILE A C 1
ATOM 633 O O . ILE A 1 81 ? 6.257 14.751 4.220 1.00 87.69 81 ILE A O 1
ATOM 637 N N . SER A 1 82 ? 4.984 15.751 5.784 1.00 90.62 82 SER A N 1
ATOM 638 C CA . SER A 1 82 ? 6.137 16.076 6.630 1.00 90.62 82 SER A CA 1
ATOM 639 C C . SER A 1 82 ? 6.822 14.790 7.119 1.00 90.62 82 SER A C 1
ATOM 641 O O . SER A 1 82 ? 6.158 13.760 7.248 1.00 90.62 82 SER A O 1
ATOM 643 N N . PRO A 1 83 ? 8.135 14.804 7.389 1.00 92.81 83 PRO A N 1
ATOM 644 C CA . PRO A 1 83 ? 8.815 13.641 7.951 1.00 92.81 83 PRO A CA 1
ATOM 645 C C . PRO A 1 83 ? 8.160 13.140 9.247 1.00 92.81 83 PRO A C 1
ATOM 647 O O . PRO A 1 83 ? 7.688 13.945 10.049 1.00 92.81 83 PRO A O 1
ATOM 650 N N . GLY A 1 84 ? 8.165 11.824 9.462 1.00 94.50 84 GLY A N 1
ATOM 651 C CA . GLY A 1 84 ? 7.631 11.173 10.662 1.00 94.50 84 GLY A CA 1
ATOM 652 C C . GLY A 1 84 ? 6.463 10.217 10.407 1.00 94.50 84 GLY A C 1
ATOM 653 O O . GLY A 1 84 ? 6.177 9.844 9.265 1.00 94.50 84 GLY A O 1
ATOM 654 N N . LEU A 1 85 ? 5.813 9.799 11.500 1.00 95.94 85 LEU A N 1
ATOM 655 C CA . LEU A 1 85 ? 4.656 8.902 11.509 1.00 95.94 85 LEU A CA 1
ATOM 656 C C . LEU A 1 85 ? 3.358 9.705 11.406 1.00 95.94 85 LEU A C 1
ATOM 658 O O . LEU A 1 85 ? 3.095 10.581 12.224 1.00 95.94 85 LEU A O 1
ATOM 662 N N . HIS A 1 86 ? 2.520 9.345 10.443 1.00 95.62 86 HIS A N 1
ATOM 663 C CA . HIS A 1 86 ? 1.198 9.920 10.230 1.00 95.62 86 HIS A CA 1
ATOM 664 C C . HIS A 1 86 ? 0.154 8.828 10.363 1.00 95.62 86 HIS A C 1
ATOM 666 O O . HIS A 1 86 ? 0.255 7.785 9.712 1.00 95.62 86 HIS A O 1
ATOM 672 N N . VAL A 1 87 ? -0.860 9.083 11.184 1.00 95.75 87 VAL A N 1
ATOM 673 C CA . VAL A 1 87 ? -1.976 8.164 11.395 1.00 95.75 87 VAL A CA 1
ATOM 674 C C . VAL A 1 87 ? -3.276 8.916 11.155 1.00 95.75 87 VAL A C 1
ATOM 676 O O . VAL A 1 87 ? -3.502 9.985 11.716 1.00 95.75 87 VAL A O 1
ATOM 679 N N . SER A 1 88 ? -4.134 8.367 10.305 1.00 95.81 88 SER A N 1
ATOM 680 C CA . SER A 1 88 ? -5.497 8.850 10.080 1.00 95.81 88 SER A CA 1
ATOM 681 C C . SER A 1 88 ? -6.452 7.684 10.272 1.00 95.81 88 SER A C 1
ATOM 683 O O . SER A 1 88 ? -6.110 6.555 9.926 1.00 95.81 88 SER A O 1
ATOM 685 N N . TYR A 1 89 ? -7.623 7.923 10.854 1.00 96.12 89 TYR A N 1
ATOM 686 C CA . TYR A 1 89 ? -8.584 6.854 11.091 1.00 96.12 89 TYR A CA 1
ATOM 687 C C . TYR A 1 89 ? -10.022 7.353 11.037 1.00 96.12 89 TYR A C 1
ATOM 689 O O . TYR A 1 89 ? -10.307 8.527 11.271 1.00 96.12 89 TYR A O 1
ATOM 697 N N . ILE A 1 90 ? -10.926 6.421 10.753 1.00 96.50 90 ILE A N 1
ATOM 698 C CA . ILE A 1 90 ? -12.369 6.584 10.878 1.00 96.50 90 ILE A CA 1
ATOM 699 C C . ILE A 1 90 ? -12.837 5.498 11.852 1.00 96.50 90 ILE A C 1
ATOM 701 O O . ILE A 1 90 ? -12.628 4.312 11.575 1.00 96.50 90 ILE A O 1
ATOM 705 N N . PRO A 1 91 ? -13.446 5.855 12.995 1.00 95.19 91 PRO A N 1
ATOM 706 C CA . PRO A 1 91 ? -14.014 4.875 13.917 1.00 95.19 91 PRO A CA 1
ATOM 707 C C . PRO A 1 91 ? -15.063 3.986 13.240 1.00 95.19 91 PRO A C 1
ATOM 709 O O . PRO A 1 91 ? -15.714 4.386 12.268 1.00 95.19 91 PRO A O 1
ATOM 712 N N . ALA A 1 92 ? -15.248 2.770 13.742 1.00 91.81 92 ALA A N 1
ATOM 713 C CA . ALA A 1 92 ? -16.424 1.982 13.402 1.00 91.81 92 ALA A CA 1
ATOM 714 C C . ALA A 1 92 ? -17.661 2.643 14.035 1.00 91.81 92 ALA A C 1
ATOM 716 O O . ALA A 1 92 ? -17.626 3.058 15.194 1.00 91.81 92 ALA A O 1
ATOM 717 N N . LYS A 1 93 ? -18.764 2.769 13.285 1.00 82.50 93 LYS A N 1
ATOM 718 C CA . LYS A 1 93 ? -20.033 3.224 13.869 1.00 82.50 93 LYS A CA 1
ATOM 719 C C . LYS A 1 93 ? -20.481 2.189 14.899 1.00 82.50 93 LYS A C 1
ATOM 721 O O . LYS A 1 93 ? -20.628 1.018 14.556 1.00 82.50 93 LYS A O 1
ATOM 726 N N . GLN A 1 94 ? -20.735 2.621 16.130 1.00 64.94 94 GLN A N 1
ATOM 727 C CA . GLN A 1 94 ? -21.486 1.801 17.072 1.00 64.94 94 GLN A CA 1
ATOM 728 C C . GLN A 1 94 ? -22.899 1.650 16.503 1.00 64.94 94 GLN A C 1
ATOM 730 O O . GLN A 1 94 ? -23.590 2.643 16.286 1.00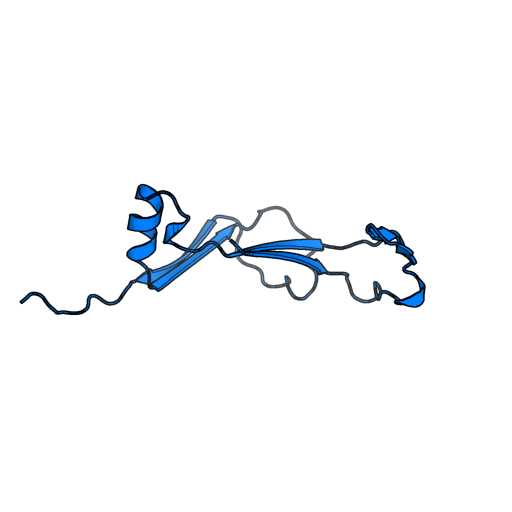 64.94 94 GLN A O 1
ATOM 735 N N . THR A 1 95 ? -23.305 0.422 16.190 1.00 54.59 95 THR A N 1
ATOM 736 C CA . THR A 1 95 ? -24.720 0.145 15.936 1.00 54.59 95 THR A CA 1
ATOM 737 C C . THR A 1 95 ? -25.396 0.140 17.307 1.00 54.59 95 THR A C 1
ATOM 739 O O . THR A 1 95 ? -24.984 -0.661 18.146 1.00 54.59 95 THR A O 1
ATOM 742 N N . PRO A 1 96 ? -26.364 1.030 17.593 1.00 49.88 96 PRO A N 1
ATOM 743 C CA . PRO A 1 96 ? -27.098 0.984 18.847 1.00 49.88 96 PRO A CA 1
ATOM 744 C C . PRO A 1 96 ? -28.071 -0.194 18.760 1.00 49.88 96 PRO A C 1
ATOM 746 O O . PRO A 1 96 ? -29.147 -0.076 18.182 1.00 49.88 96 PRO A O 1
ATOM 749 N N . ALA A 1 97 ? -27.650 -1.356 19.250 1.00 51.84 97 ALA A N 1
ATOM 750 C CA . ALA A 1 97 ? -28.479 -2.558 19.304 1.00 51.84 97 ALA A CA 1
ATOM 751 C C . ALA A 1 97 ? -28.429 -3.253 20.673 1.00 51.84 97 ALA A C 1
ATOM 753 O O . ALA A 1 97 ? -28.723 -4.434 20.739 1.00 51.84 97 ALA A O 1
ATOM 754 N N . ASP A 1 98 ? -28.094 -2.519 21.737 1.00 48.69 98 ASP A N 1
ATOM 755 C CA . ASP A 1 98 ? -28.233 -2.967 23.130 1.00 48.69 98 ASP A CA 1
ATOM 756 C C . ASP A 1 98 ? -28.522 -1.745 24.027 1.00 48.69 98 ASP A C 1
ATOM 758 O O . ASP A 1 98 ? -27.637 -1.228 24.713 1.00 48.69 98 ASP A O 1
ATOM 762 N N . ALA A 1 99 ? -29.754 -1.232 23.952 1.00 37.78 99 ALA A N 1
ATOM 763 C CA . ALA A 1 99 ? -30.338 -0.293 24.914 1.00 37.78 99 ALA A CA 1
ATOM 764 C C . ALA A 1 99 ? -31.655 -0.871 25.437 1.00 37.78 99 ALA A C 1
ATOM 766 O O . ALA A 1 99 ? -32.403 -1.433 24.602 1.00 37.78 99 ALA A O 1
#

Radius of gyration: 20.04 Å; Cα contacts (8 Å, |Δi|>4): 105; chains: 1; bounding box: 48×38×52 Å

pLDDT: mean 86.51, std 10.97, range [37.78, 96.5]

Solvent-accessible surface area (backbone atoms only — not comparable to full-atom values): 6639 Å² total; per-residue (Å²): 119,49,80,47,77,44,76,46,47,51,91,92,55,79,79,62,73,86,59,46,49,82,49,101,89,48,74,47,62,75,92,73,78,59,51,78,46,81,44,79,47,71,54,66,86,80,41,61,67,78,58,33,61,58,53,63,56,34,73,38,78,48,79,47,76,36,69,82,65,92,70,93,63,47,79,88,62,60,79,81,72,74,59,43,83,45,77,50,72,40,68,43,81,81,76,93,81,85,130

Nearest PDB structures (foldseek):
  8hil-assembly1_A  TM=3.940E-01  e=4.204E+00  Brassica oleracea

Sequence (99 aa):
MKERITFVHPPGGELDPKGFDVQATGLLGPTITTVREDRFTIPIDEIPANIASVLRQYSSLQVRWASPLQQKTISPFSSRISPGLHVSYIPAKQTPADA

Organism: Beauveria bassiana (NCBI:txid176275)